Protein AF-A0A6M4MCJ3-F1 (afdb_monomer)

pLDDT: mean 81.23, std 13.76, range [45.0, 95.75]

Nearest PDB structures (foldseek):
  3lf9-assembly1_A  TM=5.027E-01  e=4.674E+00  synthetic construct
  6grj-assembly1_B  TM=3.032E-01  e=2.795E+00  Aeromonas hydrophila
  6grj-assembly1_I  TM=2.710E-01  e=3.097E+00  Aeromonas hydrophila

Radius of gyration: 21.1 Å; Cα contacts (8 Å, |Δi|>4): 100; chains: 1; bounding box: 52×28×61 Å

InterPro domains:
  IPR002898 MotA/TolQ/ExbB proton channel [PF01618] (44-122)
  IPR050790 ExbB/TolQ Biopolymer Transport [PTHR30625] (44-123)

Sequence (133 aa):
MVNQILENSLCWVMIVVAWFAYQQIWLLFLTRHQVLPEHINGEDSIHQRQLLPSVLVGALPLMGLLGTIMGLQDSFVGIVTQGADSQVVSGGIADALLTTQLGLILAIPGWLCLMYVKTAMHSAQIKEAQHHA

Mean predicted aligned error: 8.22 Å

Structure (mmCIF, N/CA/C/O backbone):
data_AF-A0A6M4MCJ3-F1
#
_entry.id   AF-A0A6M4MCJ3-F1
#
loop_
_atom_site.group_PDB
_atom_site.id
_atom_site.type_symbol
_atom_site.label_atom_id
_atom_site.label_alt_id
_atom_site.label_comp_id
_atom_site.label_asym_id
_atom_site.label_entity_id
_atom_site.label_seq_id
_atom_site.pdbx_PDB_ins_code
_atom_site.Cartn_x
_atom_site.Cartn_y
_atom_site.Cartn_z
_atom_site.occupancy
_atom_site.B_iso_or_equiv
_atom_site.auth_seq_id
_atom_site.auth_comp_id
_atom_site.auth_asym_id
_atom_site.auth_atom_id
_atom_site.pdbx_PDB_model_num
ATOM 1 N N . MET A 1 1 ? -10.333 -13.304 13.049 1.00 45.00 1 MET A N 1
ATOM 2 C CA . MET A 1 1 ? -9.143 -12.882 12.279 1.00 45.00 1 MET A CA 1
ATOM 3 C C . MET A 1 1 ? -9.449 -12.734 10.788 1.00 45.00 1 MET A C 1
ATOM 5 O O . MET A 1 1 ? -9.478 -11.605 10.338 1.00 45.00 1 MET A O 1
ATOM 9 N N . VAL A 1 2 ? -9.763 -13.789 10.018 1.00 48.03 2 VAL A N 1
ATOM 10 C CA . VAL A 1 2 ? -10.063 -13.643 8.565 1.00 48.03 2 VAL A CA 1
ATOM 11 C C . VAL A 1 2 ? -11.431 -12.987 8.281 1.00 48.03 2 VAL A C 1
ATOM 13 O O . VAL A 1 2 ? -11.552 -12.233 7.323 1.00 48.03 2 VAL A O 1
ATOM 16 N N . ASN A 1 3 ? -12.439 -13.186 9.141 1.00 50.34 3 ASN A N 1
ATOM 17 C CA . ASN A 1 3 ? -13.763 -12.565 8.955 1.00 50.34 3 ASN A CA 1
ATOM 18 C C . ASN A 1 3 ? -13.757 -11.028 9.076 1.00 50.34 3 ASN A C 1
ATOM 20 O O . ASN A 1 3 ? -14.514 -10.379 8.369 1.00 50.34 3 ASN A O 1
ATOM 24 N N . GLN A 1 4 ? -12.868 -10.441 9.885 1.00 56.19 4 GLN A N 1
ATOM 25 C CA . GLN A 1 4 ? -12.736 -8.976 10.003 1.00 56.19 4 GLN A CA 1
ATOM 26 C C . GLN A 1 4 ? -12.142 -8.343 8.734 1.00 56.19 4 GLN A C 1
ATOM 28 O O . GLN A 1 4 ? -12.526 -7.247 8.341 1.00 56.19 4 GLN A O 1
ATOM 33 N N . ILE A 1 5 ? -11.259 -9.070 8.038 1.00 53.62 5 ILE A N 1
ATOM 34 C CA . ILE A 1 5 ? -10.698 -8.654 6.741 1.00 53.62 5 ILE A CA 1
ATOM 35 C C . ILE A 1 5 ? -11.781 -8.667 5.651 1.00 53.62 5 ILE A C 1
ATOM 37 O O . ILE A 1 5 ? -11.738 -7.859 4.726 1.00 53.62 5 ILE A O 1
ATOM 41 N N . LEU A 1 6 ? -12.746 -9.588 5.756 1.00 51.94 6 LEU A N 1
ATOM 42 C CA . LEU A 1 6 ? -13.818 -9.763 4.776 1.00 51.94 6 LEU A CA 1
ATOM 43 C C . LEU A 1 6 ? -14.987 -8.786 4.963 1.00 51.94 6 LEU A C 1
ATOM 45 O O . LEU A 1 6 ? -15.608 -8.433 3.963 1.00 51.94 6 LEU A O 1
ATOM 49 N N . GLU A 1 7 ? -15.272 -8.334 6.188 1.00 58.00 7 GLU A N 1
ATOM 50 C CA . GLU A 1 7 ? -16.345 -7.358 6.447 1.00 58.00 7 GLU A CA 1
ATOM 51 C C . GLU A 1 7 ? -15.927 -5.902 6.180 1.00 58.00 7 GLU A C 1
ATOM 53 O O . GLU A 1 7 ? -16.780 -5.064 5.885 1.00 58.00 7 GLU A O 1
ATOM 58 N N . ASN A 1 8 ? -14.626 -5.585 6.216 1.00 67.62 8 ASN A N 1
ATOM 59 C CA . ASN A 1 8 ? -14.158 -4.219 6.008 1.00 67.62 8 ASN A CA 1
ATOM 60 C C . ASN A 1 8 ? -14.011 -3.881 4.512 1.00 67.62 8 ASN A C 1
ATOM 62 O O . ASN A 1 8 ? -13.116 -4.366 3.811 1.00 67.62 8 ASN A O 1
ATOM 66 N N . SER A 1 9 ? -14.874 -2.988 4.025 1.00 76.69 9 SER A N 1
ATOM 67 C CA . SER A 1 9 ? -14.865 -2.488 2.643 1.00 76.69 9 SER A CA 1
ATOM 68 C C . SER A 1 9 ? -13.520 -1.866 2.241 1.00 76.69 9 SER A C 1
ATOM 70 O O . SER A 1 9 ? -13.120 -1.960 1.078 1.00 76.69 9 SER A O 1
ATOM 72 N N . LEU A 1 10 ? -12.771 -1.309 3.200 1.00 85.31 10 LEU A N 1
ATOM 73 C CA . LEU A 1 10 ? -11.455 -0.714 2.972 1.00 85.31 10 LEU A CA 1
ATOM 74 C C . LEU A 1 10 ? -10.410 -1.750 2.524 1.00 85.31 10 LEU A C 1
ATOM 76 O O . LEU A 1 10 ? -9.631 -1.473 1.612 1.00 85.31 10 LEU A O 1
ATOM 80 N N . CYS A 1 11 ? -10.419 -2.962 3.090 1.00 84.69 11 CYS A N 1
ATOM 81 C CA . CYS A 1 11 ? -9.487 -4.023 2.696 1.00 84.69 11 CYS A CA 1
ATOM 82 C C . CYS A 1 11 ? -9.690 -4.440 1.235 1.00 84.69 11 CYS A C 1
ATOM 84 O O . CYS A 1 11 ? -8.720 -4.606 0.494 1.00 84.69 11 CYS A O 1
ATOM 86 N N . TRP A 1 12 ? -10.945 -4.538 0.793 1.00 87.12 12 TRP A N 1
ATOM 87 C CA . TRP A 1 12 ? -11.272 -4.821 -0.605 1.00 87.12 12 TRP A CA 1
ATOM 88 C C . TRP A 1 12 ? -10.788 -3.720 -1.543 1.00 87.12 12 TRP A C 1
ATOM 90 O O . TRP A 1 12 ? -10.176 -4.017 -2.570 1.00 87.12 12 TRP A O 1
ATOM 100 N N . VAL A 1 13 ? -10.989 -2.453 -1.172 1.00 89.88 13 VAL A N 1
ATOM 101 C CA . VAL A 1 13 ? -10.473 -1.313 -1.942 1.00 89.88 13 VAL A CA 1
ATOM 102 C C . VAL A 1 13 ? -8.948 -1.380 -2.050 1.00 89.88 13 VAL A C 1
ATOM 104 O O . VAL A 1 13 ? -8.416 -1.234 -3.147 1.00 89.88 13 VAL A O 1
ATOM 107 N N . MET A 1 14 ? -8.237 -1.673 -0.957 1.00 91.00 14 MET A N 1
ATOM 108 C CA . MET A 1 14 ? -6.775 -1.810 -0.970 1.00 91.00 14 MET A CA 1
ATOM 109 C C . MET A 1 14 ? -6.301 -2.940 -1.885 1.00 91.00 14 MET A C 1
ATOM 111 O O . MET A 1 14 ? -5.340 -2.754 -2.627 1.00 91.00 14 MET A O 1
ATOM 115 N N . ILE A 1 15 ? -6.979 -4.091 -1.872 1.00 91.44 15 ILE A N 1
ATOM 116 C CA . ILE A 1 15 ? -6.648 -5.219 -2.751 1.00 91.44 15 ILE A CA 1
ATOM 117 C C . ILE A 1 15 ? -6.873 -4.843 -4.216 1.00 91.44 15 ILE A C 1
ATOM 119 O O . ILE A 1 15 ? -6.007 -5.110 -5.044 1.00 91.44 15 ILE A O 1
ATOM 123 N N . VAL A 1 16 ? -7.991 -4.189 -4.545 1.00 93.25 16 VAL A N 1
ATOM 124 C CA . VAL A 1 16 ? -8.285 -3.745 -5.917 1.00 93.25 16 VAL A CA 1
ATOM 125 C C . VAL A 1 16 ? -7.265 -2.709 -6.390 1.00 93.25 16 VAL A C 1
ATOM 127 O O . VAL A 1 16 ? -6.750 -2.820 -7.502 1.00 93.25 16 VAL A O 1
ATOM 130 N N . VAL A 1 17 ? -6.919 -1.736 -5.544 1.00 93.00 17 VAL A N 1
ATOM 131 C CA . VAL A 1 17 ? -5.898 -0.722 -5.845 1.00 93.00 17 VAL A CA 1
ATOM 132 C C . VAL A 1 17 ? -4.528 -1.367 -6.033 1.00 93.00 17 VAL A C 1
ATOM 134 O O . VAL A 1 17 ? -3.839 -1.051 -7.001 1.00 93.00 17 VAL A O 1
ATOM 137 N N . ALA A 1 18 ? -4.142 -2.297 -5.157 1.00 93.69 18 ALA A N 1
ATOM 138 C CA . ALA A 1 18 ? -2.880 -3.017 -5.269 1.00 93.69 18 ALA A CA 1
ATOM 139 C C . ALA A 1 18 ? -2.836 -3.866 -6.541 1.00 93.69 18 ALA A C 1
ATOM 141 O O . ALA A 1 18 ? -1.869 -3.787 -7.292 1.00 93.69 18 ALA A O 1
ATOM 142 N N . TRP A 1 19 ? -3.896 -4.625 -6.826 1.00 94.94 19 TRP A N 1
ATOM 143 C CA . TRP A 1 19 ? -4.024 -5.412 -8.050 1.00 94.94 19 TRP A CA 1
ATOM 144 C C . TRP A 1 19 ? -3.881 -4.535 -9.294 1.00 94.94 19 TRP A C 1
ATOM 146 O O . TRP A 1 19 ? -3.079 -4.835 -10.176 1.00 94.94 19 TRP A O 1
ATOM 156 N N . PHE A 1 20 ? -4.603 -3.415 -9.342 1.00 94.75 20 PHE A N 1
ATOM 157 C CA . PHE A 1 20 ? -4.527 -2.472 -10.450 1.00 94.75 20 PHE A CA 1
ATOM 158 C C . PHE A 1 20 ? -3.126 -1.857 -10.584 1.00 94.75 20 PHE A C 1
ATOM 160 O O . PHE A 1 20 ? -2.593 -1.771 -11.689 1.00 94.75 20 PHE A O 1
ATOM 167 N N . ALA A 1 21 ? -2.476 -1.502 -9.473 1.00 92.88 21 ALA A N 1
ATOM 168 C CA . ALA A 1 21 ? -1.098 -1.019 -9.476 1.00 92.88 21 ALA A CA 1
ATOM 169 C C . ALA A 1 21 ? -0.123 -2.076 -10.023 1.00 92.88 21 ALA A C 1
ATOM 171 O O . ALA A 1 21 ? 0.693 -1.764 -10.890 1.00 92.88 21 ALA A O 1
ATOM 172 N N . TYR A 1 22 ? -0.240 -3.333 -9.583 1.00 93.31 22 TYR A N 1
ATOM 173 C CA . TYR A 1 22 ? 0.577 -4.440 -10.083 1.00 93.31 22 TYR A CA 1
ATOM 174 C C . TYR A 1 22 ? 0.339 -4.710 -11.566 1.00 93.31 22 TYR A C 1
ATOM 176 O O . TYR A 1 22 ? 1.300 -4.887 -12.314 1.00 93.31 22 TYR A O 1
ATOM 184 N N . GLN A 1 23 ? -0.915 -4.667 -12.015 1.00 93.69 23 GLN A N 1
ATOM 185 C CA . GLN A 1 23 ? -1.265 -4.798 -13.425 1.00 93.69 23 GLN A CA 1
ATOM 186 C C . GLN A 1 23 ? -0.616 -3.689 -14.273 1.00 93.69 23 GLN A C 1
ATOM 188 O O . GLN A 1 23 ? -0.073 -3.972 -15.341 1.00 93.69 23 GLN A O 1
ATOM 193 N N . GLN A 1 24 ? -0.599 -2.444 -13.788 1.00 90.38 24 GLN A N 1
ATOM 194 C CA . GLN A 1 24 ? 0.044 -1.319 -14.478 1.00 90.38 24 GLN A CA 1
ATOM 195 C C . GLN A 1 24 ? 1.574 -1.450 -14.516 1.00 90.38 24 GLN A C 1
ATOM 197 O O . GLN A 1 24 ? 2.188 -1.192 -15.552 1.00 90.38 24 GLN A O 1
ATOM 202 N N . ILE A 1 25 ? 2.201 -1.890 -13.420 1.00 89.56 25 ILE A N 1
ATOM 203 C CA . ILE A 1 25 ? 3.651 -2.151 -13.374 1.00 89.56 25 ILE A CA 1
ATOM 204 C C . ILE A 1 25 ? 4.024 -3.279 -14.343 1.00 89.56 25 ILE A C 1
ATOM 206 O O . ILE A 1 25 ? 5.008 -3.172 -15.074 1.00 89.56 25 ILE A O 1
ATOM 210 N N . TRP A 1 26 ? 3.217 -4.337 -14.389 1.00 89.25 26 TRP A N 1
ATOM 211 C CA . TRP A 1 26 ? 3.399 -5.455 -15.306 1.00 89.25 26 TRP A CA 1
ATOM 212 C C . TRP A 1 26 ? 3.300 -5.021 -16.775 1.00 89.25 26 TRP A C 1
ATOM 214 O O . TRP A 1 26 ? 4.152 -5.375 -17.590 1.00 89.25 26 TRP A O 1
ATOM 224 N N . LEU A 1 27 ? 2.307 -4.193 -17.115 1.00 86.50 27 LEU A N 1
ATOM 225 C CA . LEU A 1 27 ? 2.175 -3.615 -18.455 1.00 86.50 27 LEU A CA 1
ATOM 226 C C . LEU A 1 27 ? 3.374 -2.732 -18.818 1.00 86.50 27 LEU A C 1
ATOM 228 O O . LEU A 1 27 ? 3.894 -2.835 -19.929 1.00 86.50 27 LEU A O 1
ATOM 232 N N . LEU A 1 28 ? 3.857 -1.908 -17.884 1.00 83.75 28 LEU A N 1
ATOM 233 C CA . LEU A 1 28 ? 5.063 -1.100 -18.075 1.00 83.75 28 LEU A CA 1
ATOM 234 C C . LEU A 1 28 ? 6.290 -1.991 -18.343 1.00 83.75 28 LEU A C 1
ATOM 236 O O . LEU A 1 28 ? 7.074 -1.711 -19.249 1.00 83.75 28 LEU A O 1
ATOM 240 N N . PHE A 1 29 ? 6.427 -3.095 -17.603 1.00 85.00 29 PHE A N 1
ATOM 241 C CA . PHE A 1 29 ? 7.508 -4.066 -17.772 1.00 85.00 29 PHE A CA 1
ATOM 242 C C . PHE A 1 29 ? 7.475 -4.763 -19.142 1.00 85.00 29 PHE A C 1
ATOM 244 O O . PHE A 1 29 ? 8.518 -4.876 -19.786 1.00 85.00 29 PHE A O 1
ATOM 251 N N . LEU A 1 30 ? 6.295 -5.175 -19.616 1.00 82.12 30 LEU A N 1
ATOM 252 C CA . LEU A 1 30 ? 6.113 -5.755 -20.954 1.00 82.12 30 LEU A CA 1
ATOM 253 C C . LEU A 1 30 ? 6.413 -4.740 -22.062 1.00 82.12 30 LEU A C 1
ATOM 255 O O . LEU A 1 30 ? 7.105 -5.050 -23.032 1.00 82.12 30 LEU A O 1
ATOM 2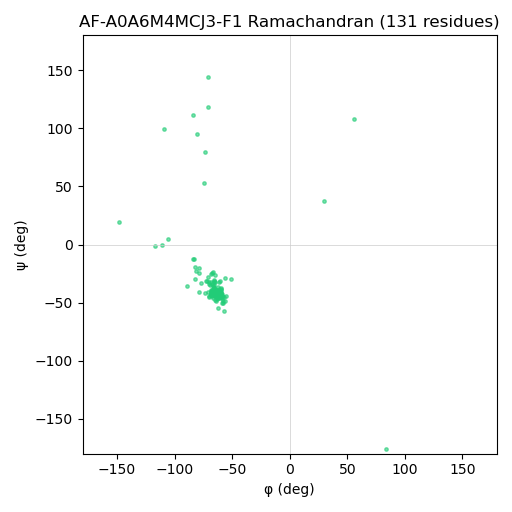59 N N . THR A 1 31 ? 5.935 -3.506 -21.894 1.00 73.00 31 THR A N 1
ATOM 260 C CA . THR A 1 31 ? 6.133 -2.439 -22.882 1.00 73.00 31 THR A CA 1
ATOM 261 C C . THR A 1 31 ? 7.601 -2.005 -22.953 1.00 73.00 31 THR A C 1
ATOM 263 O O . THR A 1 31 ? 8.046 -1.589 -24.019 1.00 73.00 31 THR A O 1
ATOM 266 N N . ARG A 1 32 ? 8.395 -2.188 -21.876 1.00 68.69 32 ARG A N 1
ATOM 267 C CA . ARG A 1 32 ? 9.846 -1.897 -21.844 1.00 68.69 32 ARG A CA 1
ATOM 268 C C . ARG A 1 32 ? 10.609 -2.541 -23.008 1.00 68.69 32 ARG A C 1
ATOM 270 O O . ARG A 1 32 ? 11.636 -2.016 -23.412 1.00 68.69 32 ARG A O 1
ATOM 277 N N . HIS A 1 33 ? 10.139 -3.681 -23.518 1.00 63.31 33 HIS A N 1
ATOM 278 C CA . HIS A 1 33 ? 10.836 -4.434 -24.559 1.00 63.31 33 HIS A CA 1
ATOM 279 C C . HIS A 1 33 ? 10.570 -3.910 -25.985 1.00 63.31 33 HIS A C 1
ATOM 281 O O . HIS A 1 33 ? 11.273 -4.308 -26.910 1.00 63.31 33 HIS A O 1
ATOM 287 N N . GLN A 1 34 ? 9.569 -3.037 -26.166 1.00 61.91 34 GLN A N 1
ATOM 288 C CA . GLN A 1 34 ? 9.194 -2.442 -27.459 1.00 61.91 34 GLN A CA 1
ATOM 289 C C . GLN A 1 34 ? 9.496 -0.940 -27.569 1.00 61.91 34 GLN A C 1
ATOM 291 O O . GLN A 1 34 ? 9.229 -0.357 -28.617 1.00 61.91 34 GLN A O 1
ATOM 296 N N . VAL A 1 35 ? 10.048 -0.301 -26.528 1.00 62.69 35 VAL A N 1
ATOM 297 C CA . VAL A 1 35 ? 10.475 1.107 -26.599 1.00 62.69 35 VAL A CA 1
ATOM 298 C C . VAL A 1 35 ? 11.759 1.183 -27.430 1.00 62.69 35 VAL A C 1
ATOM 300 O O . VAL A 1 35 ? 12.863 1.200 -26.899 1.00 62.69 35 VAL A O 1
ATOM 303 N N . LEU A 1 36 ? 11.591 1.137 -28.751 1.00 61.16 36 LEU A N 1
ATOM 304 C CA . LEU A 1 36 ? 12.586 1.551 -29.733 1.00 61.16 36 LEU A CA 1
ATOM 305 C C . LEU A 1 36 ? 12.715 3.085 -29.690 1.00 61.16 36 LEU A C 1
ATOM 307 O O . LEU A 1 36 ? 11.711 3.770 -29.464 1.00 61.16 36 LEU A O 1
ATOM 311 N N . PRO A 1 37 ? 13.925 3.633 -29.881 1.00 54.62 37 PRO A N 1
ATOM 312 C CA . PRO A 1 37 ? 14.196 5.044 -29.668 1.00 54.62 37 PRO A CA 1
ATOM 313 C C . PRO A 1 37 ? 13.724 5.842 -30.879 1.00 54.62 37 PRO A C 1
ATOM 315 O O . PRO A 1 37 ? 14.445 5.979 -31.863 1.00 54.62 37 PRO A O 1
ATOM 318 N N . GLU A 1 38 ? 12.513 6.390 -30.827 1.00 52.28 38 GLU A N 1
ATOM 319 C CA . GLU A 1 38 ? 12.105 7.406 -31.796 1.00 52.28 38 GLU A CA 1
ATOM 320 C C . GLU A 1 38 ? 12.003 8.780 -31.118 1.00 52.28 38 GLU A C 1
ATOM 322 O O . GLU A 1 38 ? 11.040 9.101 -30.429 1.00 52.28 38 GLU A O 1
ATOM 327 N N . HIS A 1 39 ? 13.082 9.545 -31.322 1.00 54.97 39 HIS A N 1
ATOM 328 C CA . HIS A 1 39 ? 13.277 10.993 -31.186 1.00 54.97 39 HIS A CA 1
ATOM 329 C C . HIS A 1 39 ? 12.969 11.711 -29.849 1.00 54.97 39 HIS A C 1
ATOM 331 O O . HIS A 1 39 ? 11.830 11.990 -29.497 1.00 54.97 39 HIS A O 1
ATOM 337 N N . ILE A 1 40 ? 14.060 12.116 -29.175 1.00 53.97 40 ILE A N 1
ATOM 338 C CA . ILE A 1 40 ? 14.372 13.385 -28.456 1.00 53.97 40 ILE A CA 1
ATOM 339 C C . ILE A 1 40 ? 13.213 14.185 -27.806 1.00 53.97 40 ILE A C 1
ATOM 341 O O . ILE A 1 40 ? 13.235 15.406 -27.801 1.00 53.97 40 ILE A O 1
ATOM 345 N N . ASN A 1 41 ? 12.215 13.511 -27.232 1.00 56.41 41 ASN A N 1
ATOM 346 C CA . ASN A 1 41 ? 11.315 14.006 -26.169 1.00 56.41 41 ASN A CA 1
ATOM 347 C C . ASN A 1 41 ? 10.872 12.844 -25.241 1.00 56.41 41 ASN A C 1
ATOM 349 O O . ASN A 1 41 ? 9.856 12.901 -24.548 1.00 56.41 41 ASN A O 1
ATOM 353 N N . GLY A 1 42 ? 11.622 11.733 -25.259 1.00 58.69 42 GLY A N 1
ATOM 354 C CA . GLY A 1 42 ? 11.237 10.464 -24.635 1.00 58.69 42 GLY A CA 1
ATOM 355 C C . GLY A 1 42 ? 11.261 10.459 -23.104 1.00 58.69 42 GLY A C 1
ATOM 356 O O . GLY A 1 42 ? 10.462 9.735 -22.505 1.00 58.69 42 GLY A O 1
ATOM 357 N N . GLU A 1 43 ? 12.105 11.278 -22.462 1.00 62.28 43 GLU A N 1
ATOM 358 C CA . GLU A 1 43 ? 12.193 11.341 -20.992 1.00 62.28 43 GLU A CA 1
ATOM 359 C C . GLU A 1 43 ? 10.857 11.732 -20.350 1.00 62.28 43 GLU A C 1
ATOM 361 O O . GLU A 1 43 ? 10.392 11.036 -19.443 1.00 62.28 43 GLU A O 1
ATOM 366 N N . ASP A 1 44 ? 10.177 12.748 -20.886 1.00 65.38 44 ASP A N 1
ATOM 367 C CA . ASP A 1 44 ? 8.891 13.219 -20.359 1.00 65.38 44 ASP A CA 1
ATOM 368 C C . ASP A 1 44 ? 7.803 12.142 -20.463 1.00 65.38 44 ASP A C 1
ATOM 370 O O . ASP A 1 44 ? 7.030 11.909 -19.528 1.00 65.38 44 ASP A O 1
ATOM 374 N N . SER A 1 45 ? 7.777 11.413 -21.581 1.00 69.00 45 SER A N 1
ATOM 375 C CA . SER A 1 45 ? 6.769 10.380 -21.839 1.00 69.00 45 SER A CA 1
ATOM 376 C C . SER A 1 45 ? 6.923 9.151 -20.930 1.00 69.00 45 SER A C 1
ATOM 378 O O . SER A 1 45 ? 5.932 8.554 -20.495 1.00 69.00 45 SER A O 1
ATOM 380 N N . ILE A 1 46 ? 8.164 8.790 -20.589 1.00 70.19 46 ILE A N 1
ATOM 381 C CA . ILE A 1 46 ? 8.482 7.701 -19.660 1.00 70.19 46 ILE A CA 1
ATOM 382 C C . ILE A 1 46 ? 8.097 8.107 -18.240 1.00 70.19 46 ILE A C 1
ATOM 384 O O . ILE A 1 46 ? 7.444 7.335 -17.527 1.00 70.19 46 ILE A O 1
ATOM 388 N N . HIS A 1 47 ? 8.453 9.332 -17.850 1.00 73.62 47 HIS A N 1
ATOM 389 C CA . HIS A 1 47 ? 8.122 9.880 -16.542 1.00 73.62 47 HIS A CA 1
ATOM 390 C C . HIS A 1 47 ? 6.599 9.919 -16.334 1.00 73.62 47 HIS A C 1
ATOM 392 O O . HIS A 1 47 ? 6.093 9.501 -15.289 1.00 73.62 47 HIS A O 1
ATOM 398 N N . GLN A 1 48 ? 5.846 10.303 -17.371 1.00 78.75 48 GLN A N 1
ATOM 399 C CA . GLN A 1 48 ? 4.385 10.343 -17.349 1.00 78.75 48 GLN A CA 1
ATOM 400 C C . GLN A 1 48 ? 3.733 8.959 -17.210 1.00 78.75 48 GLN A C 1
ATOM 402 O O . GLN A 1 48 ? 2.753 8.812 -16.477 1.00 78.75 48 GLN A O 1
ATOM 407 N N . ARG A 1 49 ? 4.292 7.917 -17.839 1.00 77.69 49 ARG A N 1
ATOM 408 C CA . ARG A 1 49 ? 3.787 6.535 -17.712 1.00 77.69 49 ARG A CA 1
ATOM 409 C C . ARG A 1 49 ? 4.074 5.914 -16.344 1.00 77.69 49 ARG A C 1
ATOM 411 O O . ARG A 1 49 ? 3.286 5.101 -15.866 1.00 77.69 49 ARG A O 1
ATOM 418 N N . GLN A 1 50 ? 5.178 6.298 -15.705 1.00 82.62 50 GLN A N 1
ATOM 419 C CA . GLN A 1 50 ? 5.563 5.802 -14.379 1.00 82.62 50 GLN A CA 1
ATOM 420 C C . GLN A 1 50 ? 4.868 6.532 -13.222 1.00 82.62 50 GLN A C 1
ATOM 422 O O . GLN A 1 50 ? 4.800 5.990 -12.116 1.00 82.62 50 GLN A O 1
ATOM 427 N N . LEU A 1 51 ? 4.335 7.734 -13.464 1.00 86.19 51 LEU A N 1
ATOM 428 C CA . LEU A 1 51 ? 3.654 8.536 -12.447 1.00 86.19 51 LEU A CA 1
ATOM 429 C C . LEU A 1 51 ? 2.457 7.798 -11.838 1.00 86.19 51 LEU A C 1
ATOM 431 O O . LEU A 1 51 ? 2.384 7.663 -10.619 1.00 86.19 51 LEU A O 1
ATOM 435 N N . LEU A 1 52 ? 1.561 7.255 -12.668 1.00 88.38 52 LEU A N 1
ATOM 436 C CA . LEU A 1 52 ? 0.364 6.554 -12.189 1.00 88.38 52 LEU A CA 1
ATOM 437 C C . LEU A 1 52 ? 0.672 5.372 -11.250 1.00 88.38 52 LEU A C 1
ATOM 439 O O . LEU A 1 52 ? 0.190 5.395 -10.116 1.00 88.38 52 LEU A O 1
ATOM 443 N N . PRO A 1 53 ? 1.468 4.354 -11.639 1.00 90.31 53 PRO A N 1
ATOM 444 C CA . PRO A 1 53 ? 1.738 3.225 -10.752 1.00 90.31 53 PRO A CA 1
ATOM 445 C C . PRO A 1 53 ? 2.530 3.641 -9.504 1.00 90.31 53 PRO A C 1
ATOM 447 O O . PRO A 1 53 ? 2.294 3.091 -8.432 1.00 90.31 53 PRO A O 1
ATOM 450 N N . SER A 1 54 ? 3.407 4.649 -9.599 1.00 91.12 54 SER A N 1
ATOM 451 C CA . SER A 1 54 ? 4.130 5.180 -8.435 1.00 91.12 54 SER A CA 1
ATOM 452 C C . SER A 1 54 ? 3.197 5.826 -7.411 1.00 91.12 54 SER A C 1
ATOM 454 O O . SER A 1 54 ? 3.377 5.620 -6.211 1.00 91.12 54 SER A O 1
ATOM 456 N N . VAL A 1 55 ? 2.202 6.589 -7.865 1.00 93.62 55 VAL A N 1
ATOM 457 C CA . VAL A 1 55 ? 1.211 7.220 -6.983 1.00 93.62 55 VAL A CA 1
ATOM 458 C C . VAL A 1 55 ? 0.313 6.164 -6.339 1.00 93.62 55 VAL A C 1
ATOM 460 O O . VAL A 1 55 ? 0.076 6.228 -5.137 1.00 93.62 55 VAL A O 1
ATOM 463 N N . LEU A 1 56 ? -0.132 5.158 -7.099 1.00 93.38 56 LEU A N 1
ATOM 464 C CA . LEU A 1 56 ? -0.975 4.079 -6.572 1.00 93.38 56 LEU A CA 1
ATOM 465 C C . LEU A 1 56 ? -0.258 3.258 -5.493 1.00 93.38 56 LEU A C 1
ATOM 467 O O . LEU A 1 56 ? -0.821 3.023 -4.427 1.00 93.38 56 LEU A O 1
ATOM 471 N N . VAL A 1 57 ? 0.999 2.872 -5.733 1.00 93.75 57 VAL A N 1
ATOM 472 C CA . VAL A 1 57 ? 1.812 2.163 -4.732 1.00 93.75 57 VAL A CA 1
ATOM 473 C C . VAL A 1 57 ? 2.053 3.038 -3.499 1.00 93.75 57 VAL A C 1
ATOM 475 O O . VAL A 1 57 ? 1.958 2.547 -2.377 1.00 93.75 57 VAL A O 1
ATOM 478 N N . GLY A 1 58 ? 2.311 4.336 -3.689 1.00 93.88 58 GLY A N 1
ATOM 479 C CA . GLY A 1 58 ? 2.467 5.295 -2.591 1.00 93.88 58 GLY A CA 1
ATOM 480 C C . GLY A 1 58 ? 1.182 5.553 -1.794 1.00 93.88 58 GLY A C 1
ATOM 481 O O . GLY A 1 58 ? 1.257 5.920 -0.623 1.00 93.88 58 GLY A O 1
ATOM 482 N N . ALA A 1 59 ? 0.008 5.329 -2.387 1.00 94.25 59 ALA A N 1
ATOM 483 C CA . ALA A 1 59 ? -1.281 5.482 -1.718 1.00 94.25 59 ALA A CA 1
ATOM 484 C C . ALA A 1 59 ? -1.638 4.293 -0.805 1.00 94.25 59 ALA A C 1
ATOM 486 O O . ALA A 1 59 ? -2.380 4.475 0.15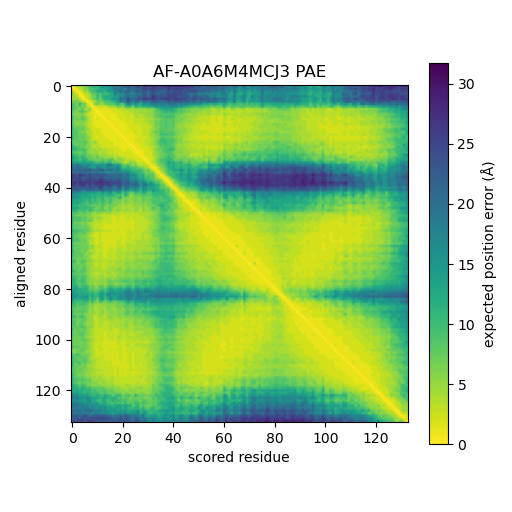9 1.00 94.25 59 ALA A O 1
ATOM 487 N N . LEU A 1 60 ? -1.099 3.092 -1.052 1.00 93.62 60 LEU A N 1
ATOM 488 C CA . LEU A 1 60 ? -1.416 1.879 -0.277 1.00 93.62 60 LEU A CA 1
ATOM 489 C C . LEU A 1 60 ? -1.107 1.997 1.235 1.00 93.62 60 LEU A C 1
ATOM 491 O O . LEU A 1 60 ? -1.977 1.650 2.038 1.00 93.62 60 LEU A O 1
ATOM 495 N N . PRO A 1 61 ? 0.056 2.523 1.677 1.00 94.44 61 PRO A N 1
ATOM 496 C CA . PRO A 1 61 ? 0.324 2.749 3.099 1.00 94.44 61 PRO A CA 1
ATOM 497 C C . PRO A 1 61 ? -0.583 3.821 3.711 1.00 94.44 61 PRO A C 1
ATOM 499 O O . PRO A 1 61 ? -0.986 3.699 4.864 1.00 94.44 61 PRO A O 1
ATOM 502 N N . LEU A 1 62 ? -0.930 4.855 2.936 1.00 95.75 62 LEU A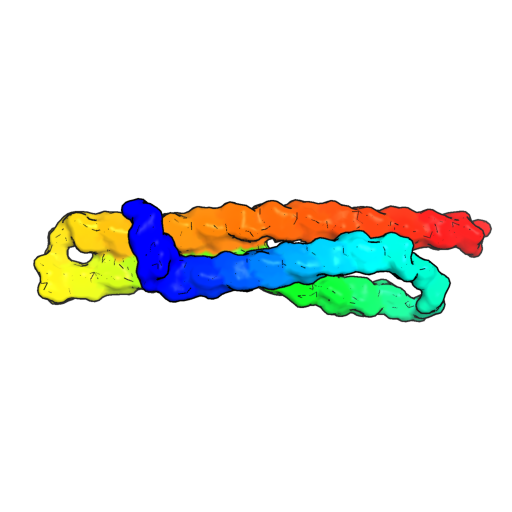 N 1
ATOM 503 C CA . LEU A 1 62 ? -1.835 5.922 3.376 1.00 95.75 62 LEU A CA 1
ATOM 504 C C . LEU A 1 62 ? -3.256 5.386 3.594 1.00 95.75 62 LEU A C 1
ATOM 506 O O . LEU A 1 62 ? -3.903 5.752 4.571 1.00 95.75 62 LEU A O 1
ATOM 510 N N . MET A 1 63 ? -3.715 4.465 2.740 1.00 92.25 63 MET A N 1
ATOM 511 C CA . MET A 1 63 ? -4.964 3.727 2.954 1.00 92.25 63 MET A CA 1
ATOM 512 C C . MET A 1 63 ? -4.906 2.844 4.208 1.00 92.25 63 MET A C 1
ATOM 514 O O . MET A 1 63 ? -5.877 2.788 4.956 1.00 92.25 63 MET A O 1
ATOM 518 N N . GLY A 1 64 ? -3.766 2.204 4.486 1.00 91.19 64 GLY A N 1
ATOM 519 C CA . GLY A 1 64 ? -3.565 1.449 5.729 1.00 91.19 64 GLY A CA 1
ATOM 520 C C . GLY A 1 64 ? -3.659 2.328 6.983 1.00 91.19 64 GLY A C 1
ATOM 521 O O . GLY A 1 64 ? -4.306 1.942 7.955 1.00 91.19 64 GLY A O 1
ATOM 522 N N . LEU A 1 65 ? -3.084 3.536 6.928 1.00 93.88 65 LEU A N 1
ATOM 523 C CA . LEU A 1 65 ? -3.200 4.548 7.982 1.00 93.88 65 LEU A CA 1
ATOM 524 C C . LEU A 1 65 ? -4.640 5.057 8.129 1.00 93.88 65 LEU A C 1
ATOM 526 O O . LEU A 1 65 ? -5.104 5.253 9.243 1.00 93.88 65 LEU A O 1
ATOM 530 N N . LEU A 1 66 ? -5.393 5.215 7.039 1.00 91.75 66 LEU A N 1
ATOM 531 C CA . LEU A 1 66 ? -6.824 5.524 7.133 1.00 91.75 66 LEU A CA 1
ATOM 532 C C . LEU A 1 66 ? -7.585 4.427 7.901 1.00 91.75 66 LEU A C 1
ATOM 534 O O . LEU A 1 66 ? -8.445 4.736 8.724 1.00 91.75 66 LEU A O 1
ATOM 538 N N . GLY A 1 67 ? -7.221 3.159 7.690 1.00 89.00 67 GLY A N 1
ATOM 539 C CA . GLY A 1 67 ? -7.768 2.032 8.445 1.00 89.00 67 GLY A CA 1
ATOM 540 C C . GLY A 1 67 ? -7.490 2.102 9.951 1.00 89.00 67 GLY A C 1
ATOM 541 O O . GLY A 1 67 ? -8.356 1.721 10.737 1.00 89.00 67 GLY A O 1
ATOM 542 N N . THR A 1 68 ? -6.351 2.667 10.385 1.00 92.25 68 THR A N 1
ATOM 543 C CA . THR A 1 68 ? -6.106 2.859 11.829 1.00 92.25 68 THR A CA 1
ATOM 544 C C . THR A 1 68 ? -7.030 3.889 12.437 1.00 92.25 68 THR A C 1
ATOM 546 O O . THR A 1 68 ? -7.524 3.686 13.543 1.00 92.25 68 THR A O 1
ATOM 549 N N . ILE A 1 69 ? -7.289 4.975 11.708 1.00 93.12 69 ILE A N 1
ATOM 550 C CA . ILE A 1 69 ? -8.204 6.026 12.147 1.00 93.12 69 ILE A CA 1
ATOM 551 C C . ILE A 1 69 ? -9.609 5.440 12.309 1.00 93.12 69 ILE A C 1
ATOM 553 O O . ILE A 1 69 ? -10.244 5.683 13.331 1.00 93.12 69 ILE A O 1
ATOM 557 N N . MET A 1 70 ? -10.057 4.615 11.356 1.00 88.50 70 MET A N 1
ATOM 558 C CA . MET A 1 70 ? -11.358 3.942 11.431 1.00 88.50 70 MET A CA 1
ATOM 559 C C . MET A 1 70 ? -11.442 2.958 12.612 1.00 88.50 70 MET A C 1
ATOM 561 O O . MET A 1 70 ? -12.367 3.056 13.410 1.00 88.50 70 MET A O 1
ATOM 565 N N . GLY A 1 71 ? -10.454 2.077 12.811 1.00 88.06 71 GLY A N 1
ATOM 566 C CA . GLY A 1 71 ? -10.491 1.110 13.923 1.00 88.06 71 GLY A CA 1
ATOM 567 C C . GLY A 1 71 ? -10.374 1.756 15.314 1.00 88.06 71 GLY A C 1
ATOM 568 O O . GLY A 1 71 ? -11.012 1.321 16.281 1.00 88.06 71 GLY A O 1
ATOM 569 N N . LEU A 1 72 ? -9.612 2.850 15.431 1.00 90.88 72 LEU A N 1
ATOM 570 C CA . LEU A 1 72 ? -9.578 3.652 16.658 1.00 90.88 72 LEU A CA 1
ATOM 571 C C . LEU A 1 72 ? -10.905 4.380 16.891 1.00 90.88 72 LEU A C 1
ATOM 573 O O . LEU A 1 72 ? -11.373 4.434 18.028 1.00 90.88 72 LEU A O 1
ATOM 577 N N . GLN A 1 73 ? -11.535 4.902 15.836 1.00 89.25 73 GLN A N 1
ATOM 578 C CA . GLN A 1 73 ? -12.864 5.504 15.920 1.00 89.25 73 GLN A CA 1
ATOM 579 C C . GLN A 1 73 ? -13.897 4.492 16.433 1.00 89.25 73 GLN A C 1
ATOM 581 O O . GLN A 1 73 ? -14.633 4.810 17.369 1.00 89.25 73 GLN A O 1
ATOM 586 N N . ASP A 1 74 ? -13.905 3.271 15.898 1.00 86.31 74 ASP A N 1
ATOM 587 C CA . ASP A 1 74 ? -14.814 2.205 16.335 1.00 86.31 74 ASP A CA 1
ATOM 588 C C . ASP A 1 74 ? -14.592 1.835 17.806 1.00 86.31 74 ASP A C 1
ATOM 590 O O . ASP A 1 74 ? -15.550 1.657 18.561 1.00 86.31 74 ASP A O 1
ATOM 594 N N . SER A 1 75 ? -13.333 1.824 18.253 1.00 87.44 75 SER A N 1
ATOM 595 C CA . SER A 1 75 ? -12.986 1.599 19.661 1.00 87.44 75 SER A CA 1
ATOM 596 C C . SER A 1 75 ? -13.590 2.675 20.576 1.00 87.44 75 SER A C 1
ATOM 598 O O . SER A 1 75 ? -14.169 2.355 21.615 1.00 87.44 75 SER A O 1
ATOM 600 N N . PHE A 1 76 ? -13.500 3.954 20.191 1.00 89.12 76 PHE A N 1
ATOM 601 C CA . PHE A 1 76 ? -14.082 5.057 20.963 1.00 89.12 76 PHE A CA 1
ATOM 602 C C . PHE A 1 76 ? -15.614 5.025 20.975 1.00 89.12 76 PHE A C 1
ATOM 604 O O . PHE A 1 76 ? -16.221 5.255 22.022 1.00 89.12 76 PHE A O 1
ATOM 611 N N . VAL A 1 77 ? -16.251 4.709 19.845 1.00 87.19 77 VAL A N 1
ATOM 612 C CA . VAL A 1 77 ? -17.715 4.554 19.770 1.00 87.19 77 VAL A CA 1
ATOM 613 C C . VAL A 1 77 ? -18.182 3.376 20.631 1.00 87.19 77 VAL A C 1
ATOM 615 O O . VAL A 1 77 ? -19.178 3.484 21.352 1.00 87.19 77 VAL A O 1
ATOM 618 N N . GLY A 1 78 ? -17.435 2.272 20.621 1.00 84.75 78 GLY A N 1
ATOM 619 C CA . GLY A 1 78 ? -17.660 1.119 21.487 1.00 84.75 78 GLY A CA 1
ATOM 620 C C . GLY A 1 78 ? -17.634 1.481 22.972 1.00 84.75 78 GLY A C 1
ATOM 621 O O . GLY A 1 78 ? -18.556 1.129 23.704 1.00 84.75 78 GLY A O 1
ATOM 622 N N . ILE A 1 79 ? -16.648 2.283 23.393 1.00 88.12 79 ILE A N 1
ATOM 623 C CA . ILE A 1 79 ? -16.546 2.771 24.778 1.00 88.12 79 ILE A CA 1
ATOM 624 C C . ILE A 1 79 ? -17.783 3.578 25.194 1.00 88.12 79 ILE A C 1
ATOM 626 O O . ILE A 1 79 ? -18.286 3.423 26.306 1.00 88.12 79 ILE A O 1
ATOM 630 N N . VAL A 1 80 ? -18.282 4.449 24.314 1.00 87.81 80 VAL A N 1
ATOM 631 C CA . VAL A 1 80 ? -19.443 5.304 24.614 1.00 87.81 80 VAL A CA 1
ATOM 632 C C . VAL A 1 80 ? -20.739 4.494 24.696 1.00 87.81 80 VAL A C 1
ATOM 634 O O . VAL A 1 80 ? -21.619 4.822 25.489 1.00 87.81 80 VAL A O 1
ATOM 637 N N . THR A 1 81 ? -20.871 3.442 23.887 1.00 85.62 81 THR A N 1
ATOM 638 C CA . THR A 1 81 ? -22.117 2.668 23.766 1.00 85.62 81 THR A CA 1
ATOM 639 C C . THR A 1 81 ? -22.222 1.516 24.763 1.00 85.62 81 THR A C 1
ATOM 641 O O . THR A 1 81 ? -23.316 1.241 25.250 1.00 85.62 81 THR A O 1
ATOM 644 N N . GLN A 1 82 ? -21.109 0.851 25.075 1.00 80.94 82 GLN A N 1
ATOM 645 C CA . GLN A 1 82 ? -21.072 -0.370 25.893 1.00 80.94 82 GLN A CA 1
ATOM 646 C C . GLN A 1 82 ? -20.286 -0.187 27.204 1.00 80.94 82 GLN A C 1
ATOM 648 O O . GLN A 1 82 ? -20.232 -1.097 28.028 1.00 80.94 82 GLN A O 1
ATOM 653 N N . GLY A 1 83 ? -19.719 1.002 27.440 1.00 78.00 83 GLY A N 1
ATOM 654 C CA . GLY A 1 83 ? -18.815 1.271 28.557 1.00 78.00 83 GLY A CA 1
ATOM 655 C C . GLY A 1 83 ? -17.377 0.855 28.242 1.00 78.00 83 GLY A C 1
ATOM 656 O O . GLY A 1 83 ? -17.062 0.435 27.133 1.00 78.00 83 GLY A O 1
ATOM 657 N N . ALA A 1 84 ? -16.475 0.975 29.219 1.00 78.19 84 ALA A N 1
ATOM 658 C CA . ALA A 1 84 ? -15.055 0.641 29.059 1.00 78.19 84 ALA A CA 1
ATOM 659 C C . ALA A 1 84 ? -14.796 -0.883 29.033 1.00 78.19 84 ALA A C 1
ATOM 661 O O . ALA A 1 84 ? -13.987 -1.396 29.807 1.00 78.19 84 ALA A O 1
ATOM 662 N N . ASP A 1 85 ? -15.497 -1.607 28.160 1.00 84.19 85 ASP A N 1
ATOM 663 C CA . ASP A 1 85 ? -15.260 -3.022 27.909 1.00 84.19 85 ASP A CA 1
ATOM 664 C C . ASP A 1 85 ? -13.936 -3.200 27.151 1.00 84.19 85 ASP A C 1
ATOM 666 O O . ASP A 1 85 ? -13.732 -2.703 26.037 1.00 84.19 85 ASP A O 1
ATOM 670 N N . SER A 1 86 ? -13.008 -3.915 27.782 1.00 84.19 86 SER A N 1
ATOM 671 C CA . SER A 1 86 ? -11.663 -4.149 27.265 1.00 84.19 86 SER A CA 1
ATOM 672 C C . SER A 1 86 ? -11.669 -4.980 25.983 1.00 84.19 86 SER A C 1
ATOM 674 O O . SER A 1 86 ? -10.762 -4.832 25.158 1.00 84.19 86 SER A O 1
ATOM 676 N N . GLN A 1 87 ? -12.690 -5.814 25.768 1.00 85.38 87 GLN A N 1
ATOM 677 C CA . GLN A 1 87 ? -12.808 -6.634 24.564 1.00 85.38 87 GLN A CA 1
ATOM 678 C C . GLN A 1 87 ? -13.127 -5.796 23.323 1.00 85.38 87 GLN A C 1
ATOM 680 O O . GLN A 1 87 ? -12.523 -6.002 22.272 1.00 85.38 87 GLN A O 1
ATOM 685 N N . VAL A 1 88 ? -14.007 -4.802 23.456 1.00 83.00 88 VAL A N 1
ATOM 686 C CA . VAL A 1 88 ? -14.399 -3.920 22.347 1.00 83.00 88 VAL A CA 1
ATOM 687 C C . VAL A 1 88 ? -13.227 -3.037 21.916 1.00 83.00 88 VAL A C 1
ATOM 689 O O . VAL A 1 88 ? -12.918 -2.932 20.730 1.00 83.00 88 VAL A O 1
ATOM 692 N N . VAL A 1 89 ? -12.515 -2.462 22.889 1.00 86.75 89 VAL A N 1
ATOM 693 C CA . VAL A 1 89 ? -11.350 -1.603 22.629 1.00 86.75 89 VAL A CA 1
ATOM 694 C C . VAL A 1 89 ? -10.196 -2.392 22.015 1.00 86.75 89 VAL A C 1
ATOM 696 O O . VAL A 1 89 ? -9.591 -1.958 21.036 1.00 86.75 89 VAL A O 1
ATOM 699 N N . SER A 1 90 ? -9.880 -3.563 22.572 1.00 87.44 90 SER A N 1
ATOM 700 C CA . SER A 1 90 ? -8.796 -4.399 22.040 1.00 87.44 90 SER A CA 1
ATOM 701 C C . SER A 1 90 ? -9.103 -4.936 20.638 1.00 87.44 90 SER A C 1
ATOM 703 O O . SER A 1 90 ? -8.181 -5.052 19.831 1.00 87.44 90 SER A O 1
ATOM 705 N N . GLY A 1 91 ? -10.378 -5.187 20.320 1.00 85.94 91 GLY A N 1
ATOM 706 C CA . GLY A 1 91 ? -10.833 -5.559 18.980 1.00 85.94 91 GLY A CA 1
ATOM 707 C C . GLY A 1 91 ? -10.574 -4.471 17.934 1.00 85.94 91 GLY A C 1
ATOM 708 O O . GLY A 1 91 ? -9.888 -4.733 16.947 1.00 85.94 91 GLY A O 1
ATOM 709 N N . GLY A 1 92 ? -11.042 -3.240 18.169 1.00 85.31 92 GLY A N 1
ATOM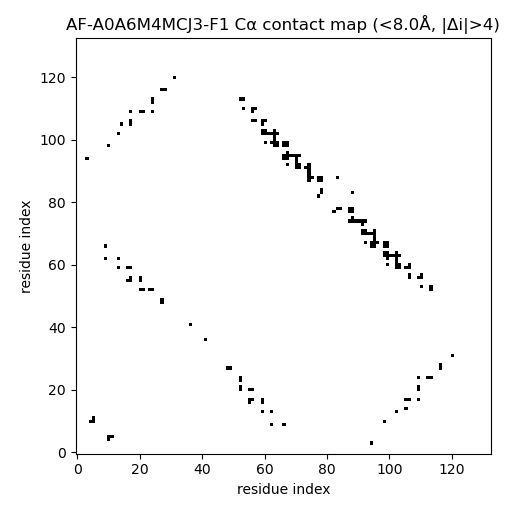 710 C CA . GLY A 1 92 ? -10.871 -2.145 17.204 1.00 85.31 92 GLY A CA 1
ATOM 711 C C . GLY A 1 92 ? -9.408 -1.724 17.003 1.00 85.31 92 GLY A C 1
ATOM 712 O O . GLY A 1 92 ? -8.996 -1.404 15.885 1.00 85.31 92 GLY A O 1
ATOM 713 N N . ILE A 1 93 ? -8.576 -1.816 18.048 1.00 88.75 93 ILE A N 1
ATOM 714 C CA . ILE A 1 93 ? -7.123 -1.610 17.924 1.00 88.75 93 ILE A CA 1
ATOM 715 C C . ILE A 1 93 ? -6.475 -2.724 17.089 1.00 88.75 93 ILE A C 1
ATOM 717 O O . ILE A 1 93 ? -5.614 -2.442 16.252 1.00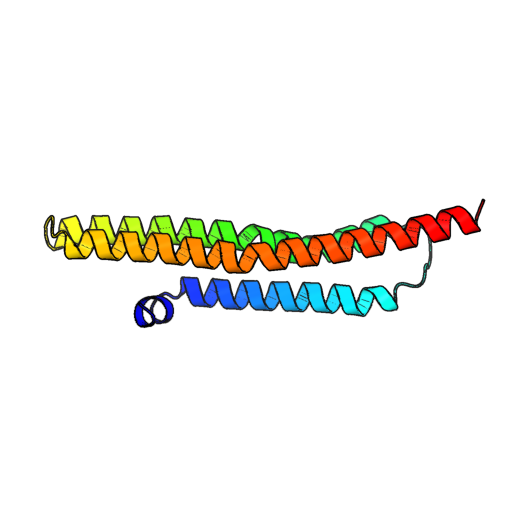 88.75 93 ILE A O 1
ATOM 721 N N . ALA A 1 94 ? -6.861 -3.985 17.298 1.00 89.06 94 ALA A N 1
ATOM 722 C CA . ALA A 1 94 ? -6.325 -5.096 16.516 1.00 89.06 94 ALA A CA 1
ATOM 723 C C . ALA A 1 94 ? -6.663 -4.947 15.024 1.00 89.06 94 ALA A C 1
ATOM 725 O O . ALA A 1 94 ? -5.787 -5.147 14.179 1.00 89.06 94 ALA A O 1
ATOM 726 N N . ASP A 1 95 ? -7.886 -4.516 14.708 1.00 85.25 95 ASP A N 1
ATOM 727 C CA . ASP A 1 95 ? -8.318 -4.265 13.331 1.00 85.25 95 ASP A CA 1
ATOM 728 C C . ASP A 1 95 ? -7.537 -3.109 12.690 1.00 85.25 95 ASP A C 1
ATOM 730 O O . ASP A 1 95 ? -7.019 -3.255 11.581 1.00 85.25 95 ASP A O 1
ATOM 734 N N . ALA A 1 96 ? -7.337 -2.007 13.421 1.00 89.38 96 ALA A N 1
ATOM 735 C CA . ALA A 1 96 ? -6.497 -0.885 12.996 1.00 89.38 96 ALA A CA 1
ATOM 736 C C . ALA A 1 96 ? -5.055 -1.310 12.642 1.00 89.38 96 ALA A C 1
ATOM 738 O O . ALA A 1 96 ? -4.476 -0.893 11.629 1.00 89.38 96 ALA A O 1
ATOM 739 N N . LEU A 1 97 ? -4.441 -2.152 13.475 1.00 91.44 97 LEU A N 1
ATOM 740 C CA . LEU A 1 97 ? -3.082 -2.641 13.230 1.00 91.44 97 LEU A CA 1
ATOM 741 C C . LEU A 1 97 ? -3.027 -3.555 12.004 1.00 91.44 97 LEU A C 1
ATOM 743 O O . LEU A 1 97 ? -2.097 -3.457 11.197 1.00 91.44 97 LEU A O 1
ATOM 747 N N . LEU A 1 98 ? -4.039 -4.403 11.831 1.00 89.06 98 LEU A N 1
ATOM 748 C CA . LEU A 1 98 ? -4.104 -5.338 10.720 1.00 89.06 98 LEU A CA 1
ATOM 749 C C . LEU A 1 98 ? -4.243 -4.608 9.375 1.00 89.06 98 LEU A C 1
ATOM 751 O O . LEU A 1 98 ? -3.520 -4.936 8.432 1.00 89.06 98 LEU A O 1
ATOM 755 N N . THR A 1 99 ? -5.082 -3.570 9.276 1.00 89.31 99 THR A N 1
ATOM 756 C CA . THR A 1 99 ? -5.208 -2.773 8.039 1.00 89.31 99 THR A CA 1
ATOM 757 C C . THR A 1 99 ? -3.901 -2.072 7.666 1.00 89.31 99 THR A C 1
ATOM 759 O O . THR A 1 99 ? -3.539 -2.010 6.489 1.00 89.31 99 THR A O 1
ATOM 762 N N . THR A 1 100 ? -3.141 -1.603 8.660 1.00 93.81 100 THR A N 1
ATOM 763 C CA . THR A 1 100 ? -1.814 -1.001 8.435 1.00 93.81 100 THR A CA 1
ATOM 764 C C . THR A 1 100 ? -0.828 -2.017 7.895 1.00 93.81 100 THR A C 1
ATOM 766 O O . THR A 1 100 ? -0.130 -1.762 6.910 1.00 93.81 100 THR A O 1
ATOM 769 N N . GLN A 1 101 ? -0.781 -3.185 8.536 1.00 93.50 101 GLN A N 1
ATOM 770 C CA . GLN A 1 101 ? 0.101 -4.265 8.134 1.00 93.50 101 GLN A CA 1
ATOM 771 C C . GLN A 1 101 ? -0.192 -4.689 6.691 1.00 93.50 101 GLN A C 1
ATOM 773 O O . GLN A 1 101 ? 0.738 -4.821 5.896 1.00 93.50 101 GLN A O 1
ATOM 778 N N . LEU A 1 102 ? -1.470 -4.823 6.325 1.00 91.75 102 LEU A N 1
ATOM 779 C CA . LEU A 1 102 ? -1.881 -5.123 4.954 1.00 91.75 102 LEU A CA 1
ATOM 780 C C . LEU A 1 102 ? -1.421 -4.046 3.963 1.00 91.75 102 LEU A C 1
ATOM 782 O O . LEU A 1 102 ? -0.879 -4.384 2.913 1.00 91.75 102 LEU A O 1
ATOM 786 N N . GLY A 1 103 ? -1.569 -2.761 4.293 1.00 91.88 103 GLY A N 1
ATOM 787 C CA . GLY A 1 103 ? -1.138 -1.664 3.416 1.00 91.88 103 GLY A CA 1
ATOM 788 C C . GLY A 1 103 ? 0.358 -1.679 3.130 1.00 91.88 103 GLY A C 1
ATOM 789 O O . GLY A 1 103 ? 0.772 -1.500 1.985 1.00 91.88 103 GLY A O 1
ATOM 790 N N . LEU A 1 104 ? 1.170 -1.976 4.143 1.00 95.25 104 LEU A N 1
ATOM 791 C CA . LEU A 1 104 ? 2.618 -2.106 3.988 1.00 95.25 104 LEU A CA 1
ATOM 792 C C . LEU A 1 104 ? 3.004 -3.356 3.190 1.00 95.25 104 LEU A C 1
ATOM 794 O O . LEU A 1 104 ? 3.832 -3.263 2.284 1.00 95.25 104 LEU A O 1
ATOM 798 N N . ILE A 1 105 ? 2.381 -4.503 3.476 1.00 94.75 105 ILE A N 1
ATOM 799 C CA . ILE A 1 105 ? 2.629 -5.756 2.745 1.00 94.75 105 ILE A CA 1
ATOM 800 C C . ILE A 1 105 ? 2.301 -5.596 1.257 1.00 94.75 105 ILE A C 1
ATOM 802 O O . ILE A 1 105 ? 3.024 -6.127 0.419 1.00 94.75 105 ILE A O 1
ATOM 806 N N . LEU A 1 106 ? 1.253 -4.843 0.913 1.00 93.44 106 LEU A N 1
ATOM 807 C CA . LEU A 1 106 ? 0.899 -4.573 -0.481 1.00 93.44 106 LEU A CA 1
ATOM 808 C C . LEU A 1 106 ? 1.806 -3.517 -1.130 1.00 93.44 106 LEU A C 1
ATOM 810 O O . LEU A 1 106 ? 2.069 -3.617 -2.326 1.00 93.44 106 LEU A O 1
ATOM 814 N N . ALA A 1 107 ? 2.299 -2.525 -0.384 1.00 94.94 107 ALA A N 1
ATOM 815 C CA . ALA A 1 107 ? 3.109 -1.436 -0.933 1.00 94.94 107 ALA A CA 1
ATOM 816 C C . ALA A 1 107 ? 4.576 -1.820 -1.190 1.00 94.94 107 ALA A C 1
ATOM 818 O O . ALA A 1 107 ? 5.140 -1.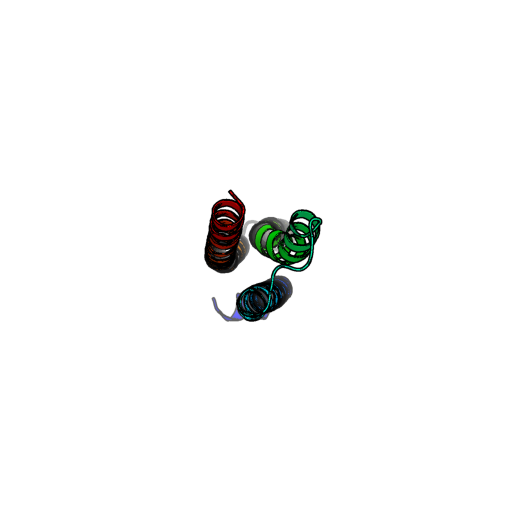440 -2.217 1.00 94.94 107 ALA A O 1
ATOM 819 N N . ILE A 1 108 ? 5.202 -2.572 -0.277 1.00 95.44 108 ILE A N 1
ATOM 820 C CA . ILE A 1 108 ? 6.638 -2.897 -0.342 1.00 95.44 108 ILE A CA 1
ATOM 821 C C . ILE A 1 108 ? 7.015 -3.614 -1.654 1.00 95.44 108 ILE A C 1
ATOM 823 O O . ILE A 1 108 ? 7.939 -3.152 -2.331 1.00 95.44 108 ILE A O 1
ATOM 827 N N . PRO A 1 109 ? 6.321 -4.690 -2.081 1.00 94.25 109 PRO A N 1
ATOM 828 C CA . PRO A 1 109 ? 6.671 -5.380 -3.319 1.00 94.25 109 PRO A CA 1
ATOM 829 C C . PRO A 1 109 ? 6.417 -4.505 -4.552 1.00 94.25 109 PRO A C 1
ATOM 831 O O . PRO A 1 109 ? 7.215 -4.524 -5.489 1.00 94.25 109 PRO A O 1
ATOM 834 N N . GLY A 1 110 ? 5.357 -3.688 -4.539 1.00 93.12 110 GLY A N 1
ATOM 835 C CA . GLY A 1 110 ? 5.068 -2.721 -5.600 1.00 93.12 110 GLY A CA 1
ATOM 836 C C . GLY A 1 110 ? 6.192 -1.702 -5.779 1.00 93.12 110 GLY A C 1
ATOM 837 O O . GLY A 1 110 ? 6.610 -1.425 -6.904 1.00 93.12 110 GLY A O 1
ATOM 838 N N . TRP A 1 111 ? 6.743 -1.198 -4.673 1.00 94.56 111 TRP A N 1
ATOM 839 C CA . TRP A 1 111 ? 7.840 -0.233 -4.700 1.00 94.56 111 TRP A CA 1
ATOM 840 C C . TRP A 1 111 ? 9.144 -0.852 -5.215 1.00 94.56 111 TRP A C 1
ATOM 842 O O . TRP A 1 111 ? 9.811 -0.267 -6.070 1.00 94.56 111 TRP A O 1
ATOM 852 N N . LEU A 1 112 ? 9.469 -2.072 -4.773 1.00 93.94 112 LEU A N 1
ATOM 853 C CA . LEU A 1 112 ? 10.627 -2.819 -5.276 1.00 93.94 112 LEU A CA 1
ATOM 854 C C . LEU A 1 112 ? 10.516 -3.101 -6.780 1.00 93.94 112 LEU A C 1
ATOM 856 O O . LEU A 1 112 ? 11.485 -2.917 -7.518 1.00 93.94 112 LEU A O 1
ATOM 860 N N . CYS A 1 113 ? 9.333 -3.501 -7.249 1.00 92.25 113 CYS A N 1
ATOM 861 C CA . CYS A 1 113 ? 9.095 -3.766 -8.664 1.00 92.25 113 CYS A CA 1
ATOM 862 C C . CYS A 1 113 ? 9.239 -2.488 -9.509 1.00 92.25 113 CYS A C 1
ATOM 864 O O . CYS A 1 113 ? 9.922 -2.497 -10.533 1.00 92.25 113 CYS A O 1
ATOM 866 N N . LEU A 1 114 ? 8.688 -1.361 -9.043 1.00 91.00 114 LEU A N 1
ATOM 867 C CA . LEU A 1 114 ? 8.865 -0.055 -9.688 1.00 91.00 114 LEU A CA 1
ATOM 868 C C . LEU A 1 114 ? 10.335 0.360 -9.782 1.00 91.00 114 LEU A C 1
ATOM 870 O O . LEU A 1 114 ? 10.768 0.827 -10.836 1.00 91.00 114 LEU A O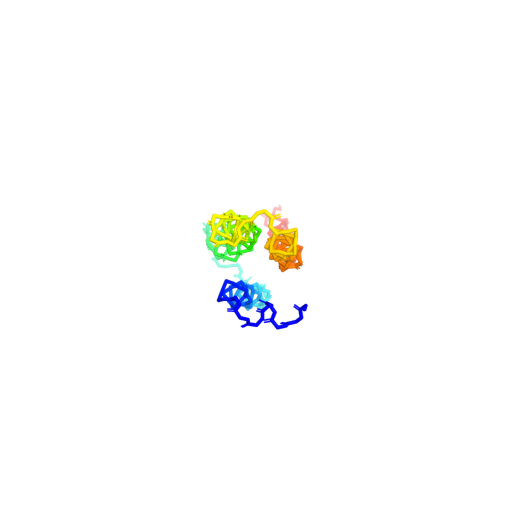 1
ATOM 874 N N . MET A 1 115 ? 11.103 0.179 -8.705 1.00 90.81 115 MET A N 1
ATOM 875 C CA . MET A 1 115 ? 12.531 0.496 -8.693 1.00 90.81 115 MET A CA 1
ATOM 876 C C . MET A 1 115 ? 13.297 -0.367 -9.701 1.00 90.81 115 MET A C 1
ATOM 878 O O . MET A 1 115 ? 14.090 0.152 -10.484 1.00 90.81 115 MET A O 1
ATOM 882 N N . TYR A 1 116 ? 12.998 -1.667 -9.753 1.00 89.00 116 TYR A N 1
ATOM 883 C CA . TYR A 1 116 ? 13.599 -2.579 -10.723 1.00 89.00 116 TYR A CA 1
ATOM 884 C C . TYR A 1 116 ? 13.335 -2.145 -12.174 1.00 89.00 116 TYR A C 1
ATOM 886 O O . TYR A 1 116 ? 14.256 -2.126 -12.996 1.00 89.00 116 TYR A O 1
ATOM 894 N N . VAL A 1 117 ? 12.099 -1.744 -12.498 1.00 86.56 117 VAL A N 1
ATOM 895 C CA . VAL A 1 117 ? 11.764 -1.255 -13.845 1.00 86.56 117 VAL A CA 1
ATOM 896 C C . VAL A 1 117 ? 12.470 0.069 -14.15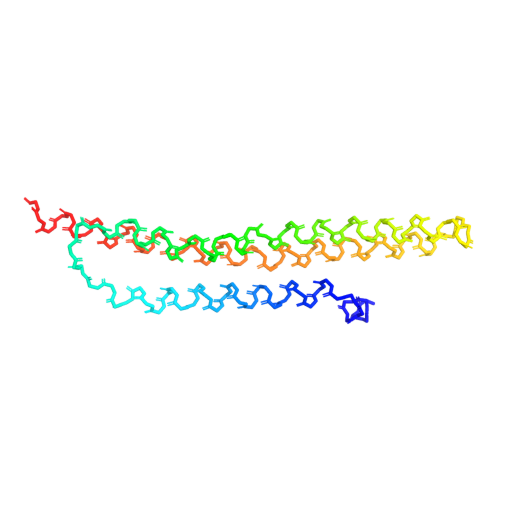0 1.00 86.56 117 VAL A C 1
ATOM 898 O O . VAL A 1 117 ? 13.034 0.2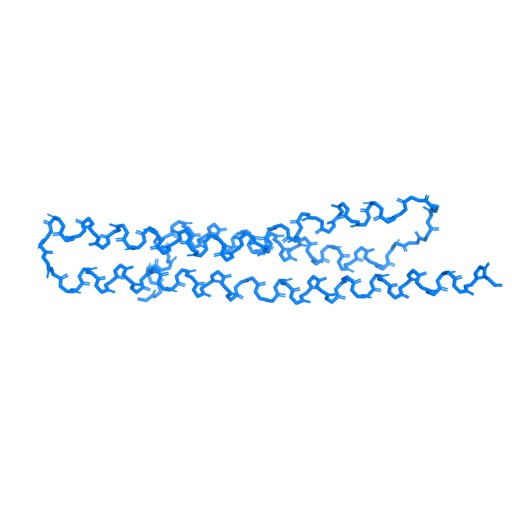11 -15.236 1.00 86.56 117 VAL A O 1
ATOM 901 N N . LYS A 1 118 ? 12.516 1.008 -13.196 1.00 85.44 118 LYS A N 1
ATOM 902 C CA . LYS A 1 118 ? 13.219 2.293 -13.353 1.00 85.44 118 LYS A CA 1
ATOM 903 C C . LYS A 1 118 ? 14.701 2.112 -13.673 1.00 85.44 118 LYS A C 1
ATOM 905 O O . LYS A 1 118 ? 15.196 2.707 -14.630 1.00 85.44 118 LYS A O 1
ATOM 910 N N . THR A 1 119 ? 15.404 1.266 -12.921 1.00 84.12 119 THR A N 1
ATOM 911 C CA . THR A 1 119 ? 16.834 1.011 -13.152 1.00 84.12 119 THR A CA 1
ATOM 912 C C . THR A 1 119 ? 17.084 0.365 -14.514 1.00 84.12 119 THR A C 1
ATOM 914 O O . THR A 1 119 ? 18.026 0.746 -15.209 1.00 84.12 119 THR A O 1
ATOM 917 N N . ALA A 1 120 ? 16.223 -0.569 -14.936 1.00 80.75 120 ALA A N 1
ATOM 918 C CA . ALA A 1 120 ? 16.342 -1.199 -16.248 1.00 80.75 120 ALA A CA 1
ATOM 919 C C . ALA A 1 120 ? 16.234 -0.178 -17.395 1.00 80.75 120 ALA A C 1
ATOM 921 O O . ALA A 1 120 ? 17.022 -0.238 -18.338 1.00 80.75 120 ALA A O 1
ATOM 922 N N . MET A 1 121 ? 15.313 0.784 -17.293 1.00 74.44 121 MET A N 1
ATOM 923 C CA . MET A 1 121 ? 15.120 1.820 -18.316 1.00 74.44 121 MET A CA 1
ATOM 924 C C . MET A 1 121 ? 16.299 2.795 -18.398 1.00 74.44 121 MET A C 1
ATOM 926 O O . MET A 1 121 ? 16.784 3.073 -19.491 1.00 74.44 121 MET A O 1
ATOM 930 N N . HIS A 1 122 ? 16.819 3.244 -17.254 1.00 74.44 122 HIS A N 1
ATOM 931 C CA . HIS A 1 122 ? 17.966 4.158 -17.210 1.00 74.44 122 HIS A CA 1
ATOM 932 C C . HIS A 1 122 ? 19.219 3.559 -17.880 1.00 74.44 122 HIS A C 1
ATOM 934 O O . HIS A 1 122 ? 19.944 4.240 -18.601 1.00 74.44 122 HIS A O 1
ATOM 940 N N . SER A 1 123 ? 19.455 2.251 -17.712 1.00 70.94 123 SER A N 1
ATOM 941 C CA . SER A 1 123 ? 20.588 1.572 -18.360 1.00 70.94 123 SER A CA 1
ATOM 942 C C . SER A 1 123 ? 20.477 1.465 -19.889 1.00 70.94 123 SER A C 1
ATOM 944 O O . SER A 1 123 ? 21.503 1.357 -20.561 1.00 70.94 123 SER A O 1
ATOM 946 N N . ALA A 1 124 ? 19.262 1.508 -20.448 1.00 69.44 124 ALA A N 1
ATOM 947 C CA . ALA A 1 124 ? 19.052 1.509 -21.896 1.00 69.44 124 ALA A CA 1
ATOM 948 C C . ALA A 1 124 ? 19.430 2.866 -22.515 1.00 69.44 124 ALA A C 1
ATOM 950 O O . ALA A 1 124 ? 20.141 2.896 -23.515 1.00 69.44 124 ALA A O 1
ATOM 951 N N . GLN A 1 125 ? 19.067 3.973 -21.855 1.00 68.69 125 GLN A N 1
ATOM 952 C CA . GLN A 1 125 ? 19.401 5.334 -22.300 1.00 68.69 125 GLN A CA 1
ATOM 953 C C . GLN A 1 125 ? 20.917 5.585 -22.341 1.00 68.69 125 GLN A C 1
ATOM 955 O O . GLN A 1 125 ? 21.427 6.190 -23.281 1.00 68.69 125 GLN A O 1
ATOM 960 N N . ILE A 1 126 ? 21.663 5.075 -21.353 1.00 69.44 126 ILE A N 1
ATOM 961 C CA . ILE A 1 126 ? 23.128 5.232 -21.306 1.00 69.44 126 ILE A CA 1
ATOM 962 C C . ILE A 1 126 ? 23.804 4.537 -22.497 1.00 69.44 126 ILE A C 1
ATOM 964 O O . ILE A 1 126 ? 24.750 5.080 -23.065 1.00 69.44 126 ILE A O 1
ATOM 968 N N . LYS A 1 127 ? 23.324 3.353 -22.902 1.00 67.88 127 LYS A N 1
ATOM 969 C CA . LYS A 1 127 ? 23.897 2.624 -24.047 1.00 67.88 127 LYS A CA 1
ATOM 970 C C . LYS A 1 127 ? 23.686 3.360 -25.368 1.00 67.88 127 LYS A C 1
ATOM 972 O O . LYS A 1 127 ? 24.582 3.349 -26.204 1.00 67.88 127 LYS A O 1
ATOM 977 N N . GLU A 1 128 ? 22.540 4.011 -25.544 1.00 62.75 128 GLU A N 1
ATOM 978 C CA . GLU A 1 128 ? 22.260 4.820 -26.735 1.00 62.75 128 GLU A CA 1
ATOM 979 C C . GLU A 1 128 ? 23.137 6.075 -26.777 1.00 62.75 128 GLU A C 1
ATOM 981 O O . GLU A 1 128 ? 23.746 6.359 -27.806 1.00 62.75 128 GLU A O 1
ATOM 986 N N . ALA A 1 129 ? 23.308 6.768 -25.647 1.00 61.97 129 ALA A N 1
ATOM 987 C CA . ALA A 1 129 ? 24.178 7.941 -25.563 1.00 61.97 129 ALA A CA 1
ATOM 988 C C . ALA A 1 129 ? 25.650 7.631 -25.904 1.00 61.97 129 ALA A C 1
ATOM 990 O O . ALA A 1 129 ? 26.340 8.480 -26.464 1.00 61.97 129 ALA A O 1
ATOM 991 N N . GLN A 1 130 ? 26.130 6.415 -25.616 1.00 60.47 130 GLN A N 1
ATOM 992 C CA . GLN A 1 130 ? 27.484 5.983 -25.983 1.00 60.47 130 GLN A CA 1
ATOM 993 C C . GLN A 1 130 ? 27.635 5.562 -27.450 1.00 60.47 130 GLN A C 1
ATOM 995 O O . GLN A 1 130 ? 28.753 5.533 -27.945 1.00 60.47 130 GLN A O 1
ATOM 1000 N N . HIS A 1 131 ? 26.548 5.224 -28.148 1.00 56.50 131 HIS A N 1
ATOM 1001 C CA . HIS A 1 131 ? 26.598 4.823 -29.560 1.00 56.50 131 HIS A CA 1
ATOM 1002 C C . HIS A 1 131 ? 26.591 6.026 -30.524 1.00 56.50 131 HIS A C 1
ATOM 1004 O O . HIS A 1 131 ? 26.856 5.865 -31.713 1.00 56.50 131 HIS A O 1
ATOM 1010 N N . HIS A 1 132 ? 26.287 7.223 -30.011 1.00 54.19 132 HIS A N 1
ATOM 1011 C CA . HIS A 1 132 ? 26.252 8.486 -30.756 1.00 54.19 132 HIS A CA 1
ATOM 1012 C C . HIS A 1 132 ? 27.448 9.422 -30.471 1.00 54.19 132 HIS A C 1
ATOM 1014 O O . HIS A 1 132 ? 27.458 10.542 -30.985 1.00 54.19 132 HIS A O 1
ATOM 1020 N N . ALA A 1 133 ? 28.434 8.985 -29.677 1.00 51.28 133 ALA A N 1
ATOM 1021 C CA . ALA A 1 133 ? 29.663 9.718 -29.346 1.00 51.28 133 ALA A CA 1
ATOM 1022 C C . ALA A 1 133 ? 30.893 9.046 -29.972 1.00 51.28 133 ALA A C 1
ATOM 1024 O O . ALA A 1 133 ? 31.809 9.789 -30.390 1.00 51.28 133 ALA A O 1
#

Secondary structure (DSSP, 8-state):
-HHHHHH-HHHHHHHHHHHHHHHHHHHHHHHTTT----SS-HHHHHHHHHHHHHHHHHHHHHHHHHHHHHHHHHHHHHHHHH-S-HHHHHHHHHHHHHHHHHHHHHHHHHHHHHHHHHHHHHHHHHHHHHH--

Organism: NCBI:txid1858656

Foldseek 3Di:
DVVLCVPDPLNVVLVVLLVVLVVLLVVLVVCLVVPDDDDDPVVVVNVVSLVVSVVSLVCLLVSLQVLLVVLQVQLVVCCVPVNPDVVRNVVSNVRSVVSNVSSCVSNVVSVVSSVVSVVVNVVVVVVVVVVVD

Solvent-accessible surface area (backbone atoms only — not comparable to full-atom values): 7157 Å² total; per-residue (Å²): 117,70,65,62,55,71,72,38,68,65,52,54,51,50,52,52,49,44,51,52,26,51,52,47,50,51,51,52,59,61,50,60,80,68,70,68,93,77,71,101,61,57,68,62,58,52,53,59,65,49,46,60,39,52,50,47,32,61,42,31,43,55,53,7,53,51,36,30,54,51,19,47,50,51,18,55,53,38,34,75,75,73,38,89,47,65,68,52,39,54,48,20,47,52,51,11,51,50,37,31,51,50,16,44,66,57,19,55,59,49,50,53,51,52,51,55,52,52,55,57,52,55,59,53,56,54,56,54,60,62,75,77,110